Protein AF-A0A3R7CZ47-F1 (afdb_monomer_lite)

Radius of gyration: 20.9 Å; chains: 1; bounding box: 36×30×91 Å

pLDDT: mean 78.27, std 15.28, range [43.03, 93.38]

Secondary structure (DSSP, 8-state):
-PPPPPPP----GGGEETTEETTEE-HHHHHHHHHHHHHHHHHHH--S---------TTSSHHHHIIII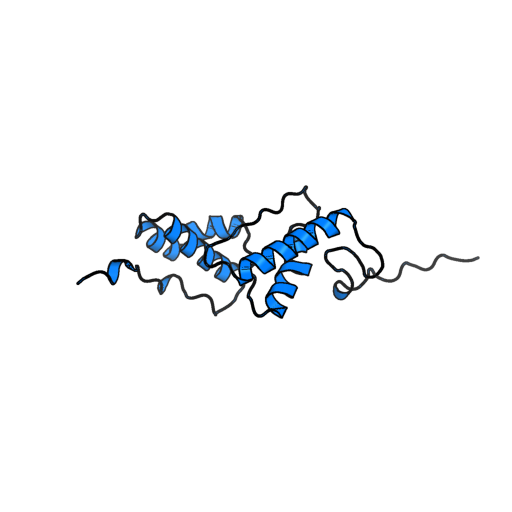IHHHHHHTT-------HHHHHHHTTSHHHHHHHHH---HHHHHHHHHHHHHHHHH--TTS--GGGPPPGGGG---

Structure (mmCIF, N/CA/C/O backbone):
data_AF-A0A3R7CZ47-F1
#
_entry.id   AF-A0A3R7CZ47-F1
#
loop_
_atom_site.group_PDB
_atom_site.id
_atom_site.type_symbol
_atom_site.label_atom_id
_atom_site.label_alt_id
_atom_site.label_comp_id
_atom_site.label_asym_id
_atom_site.label_entity_id
_atom_site.label_seq_id
_atom_site.pdbx_PDB_ins_code
_atom_site.Cartn_x
_atom_site.Cartn_y
_atom_site.Cartn_z
_atom_site.occupancy
_atom_site.B_iso_or_equiv
_atom_site.auth_seq_id
_atom_site.auth_comp_id
_atom_site.auth_asym_id
_atom_site.auth_atom_id
_atom_site.pdbx_PDB_model_num
ATOM 1 N N . MET A 1 1 ? 1.923 4.332 55.112 1.00 43.03 1 MET A N 1
ATOM 2 C CA . MET A 1 1 ? 2.517 5.115 54.012 1.00 43.03 1 MET A CA 1
ATOM 3 C C . MET A 1 1 ? 2.137 4.385 52.735 1.00 43.03 1 MET A C 1
ATOM 5 O O . MET A 1 1 ? 2.721 3.352 52.445 1.00 43.03 1 MET A O 1
ATOM 9 N N . GLU A 1 2 ? 1.047 4.797 52.087 1.00 43.91 2 GLU A N 1
ATOM 10 C CA . GLU A 1 2 ? 0.590 4.166 50.844 1.00 43.91 2 GLU A CA 1
ATOM 11 C C . GLU A 1 2 ? 1.430 4.707 49.688 1.00 43.91 2 GLU A C 1
ATOM 13 O O . GLU A 1 2 ? 1.456 5.913 49.451 1.00 43.91 2 GLU A O 1
ATOM 18 N N . THR A 1 3 ? 2.166 3.834 49.006 1.00 54.62 3 THR A N 1
ATOM 19 C CA . THR A 1 3 ? 2.917 4.188 47.801 1.00 54.62 3 THR A CA 1
ATOM 20 C C . THR A 1 3 ? 2.127 3.780 46.562 1.00 54.62 3 THR A C 1
ATOM 22 O O . THR A 1 3 ? 1.578 2.681 46.471 1.00 54.62 3 THR A O 1
ATOM 25 N N . THR A 1 4 ? 2.052 4.689 45.593 1.00 52.47 4 THR A N 1
ATOM 26 C CA . THR A 1 4 ? 1.418 4.475 44.290 1.00 52.47 4 THR A CA 1
ATOM 27 C C . THR A 1 4 ? 2.141 3.351 43.543 1.00 52.47 4 THR A C 1
ATOM 29 O O . THR A 1 4 ? 3.359 3.397 43.366 1.00 52.47 4 THR A O 1
ATOM 32 N N . LYS A 1 5 ? 1.404 2.319 43.107 1.00 63.25 5 LYS A N 1
ATOM 33 C CA . LYS A 1 5 ? 1.969 1.221 42.306 1.00 63.25 5 LYS A CA 1
ATOM 34 C C . LYS A 1 5 ? 2.505 1.764 40.979 1.00 63.25 5 LYS A C 1
ATOM 36 O O . LYS A 1 5 ? 1.817 2.515 40.293 1.00 63.25 5 LYS A O 1
ATOM 41 N N . ILE A 1 6 ? 3.713 1.334 40.616 1.00 57.22 6 ILE A N 1
ATOM 42 C CA . ILE A 1 6 ? 4.319 1.564 39.299 1.00 57.22 6 ILE A CA 1
ATOM 43 C C . ILE A 1 6 ? 3.333 1.068 38.235 1.00 57.22 6 ILE A C 1
ATOM 45 O O . ILE A 1 6 ? 2.853 -0.064 38.328 1.00 57.22 6 ILE A O 1
ATOM 49 N N . PHE A 1 7 ? 2.995 1.925 37.265 1.00 59.03 7 PHE A N 1
ATOM 50 C CA . PHE A 1 7 ? 2.076 1.578 36.183 1.00 59.03 7 PHE A CA 1
ATOM 51 C C . PHE A 1 7 ? 2.548 0.289 35.507 1.00 59.03 7 PHE A C 1
ATOM 53 O O . PHE A 1 7 ? 3.663 0.214 34.987 1.00 59.03 7 PHE A O 1
ATOM 60 N N . ASN A 1 8 ? 1.692 -0.735 35.544 1.00 57.69 8 ASN A N 1
ATOM 61 C CA . ASN A 1 8 ? 1.903 -1.950 34.774 1.00 57.69 8 ASN A CA 1
ATOM 62 C C . ASN A 1 8 ? 2.041 -1.559 33.300 1.00 57.69 8 ASN A C 1
ATOM 64 O O . ASN A 1 8 ? 1.294 -0.708 32.820 1.00 57.69 8 ASN A O 1
ATOM 68 N N . LYS A 1 9 ? 3.033 -2.176 32.647 1.00 56.03 9 LYS A N 1
ATOM 69 C CA . LYS A 1 9 ? 3.353 -2.144 31.213 1.00 56.03 9 LYS A CA 1
ATOM 70 C C . LYS A 1 9 ? 2.200 -1.627 30.342 1.00 56.03 9 LYS A C 1
ATOM 72 O O . LYS A 1 9 ? 1.080 -2.125 30.461 1.00 56.03 9 LYS A O 1
ATOM 77 N N . LEU A 1 10 ? 2.514 -0.701 29.427 1.00 57.06 10 LEU A N 1
ATOM 78 C CA . LEU A 1 10 ? 1.620 -0.335 28.323 1.00 57.06 10 LEU A CA 1
ATOM 79 C C . LEU A 1 10 ? 0.981 -1.612 27.740 1.00 57.06 10 LEU A C 1
ATOM 81 O O . LEU A 1 10 ? 1.687 -2.626 27.643 1.00 57.06 10 LEU A O 1
ATOM 85 N N . PRO A 1 11 ? -0.325 -1.595 27.403 1.00 53.09 11 PRO A N 1
ATOM 86 C CA . PRO A 1 11 ? -1.002 -2.756 26.837 1.00 53.09 11 PRO A CA 1
ATOM 87 C C . PRO A 1 11 ? -0.174 -3.341 25.695 1.00 53.09 11 PRO A C 1
ATOM 89 O O . PRO A 1 11 ? 0.431 -2.587 24.931 1.00 53.09 11 PRO A O 1
ATOM 92 N N . SER A 1 12 ? -0.126 -4.670 25.577 1.00 53.25 12 SER A N 1
ATOM 93 C CA . SER A 1 12 ? 0.500 -5.300 24.410 1.00 53.25 12 SER A CA 1
ATOM 94 C C . SER A 1 12 ? -0.105 -4.713 23.137 1.00 53.25 12 SER A C 1
ATOM 96 O O . SER A 1 12 ? -1.313 -4.482 23.117 1.00 53.25 12 SER A O 1
ATOM 98 N N . ASP A 1 13 ? 0.683 -4.539 22.074 1.00 52.59 13 ASP A N 1
ATOM 99 C CA . ASP A 1 13 ? 0.210 -3.970 20.801 1.00 52.59 13 ASP A CA 1
ATOM 100 C C . ASP A 1 13 ? -1.053 -4.651 20.249 1.00 52.59 13 ASP A C 1
ATOM 102 O O . ASP A 1 13 ? -1.848 -3.998 19.576 1.00 52.59 13 ASP A O 1
ATOM 106 N N . ALA A 1 14 ? -1.272 -5.921 20.608 1.00 50.50 14 ALA A N 1
ATOM 107 C CA . ALA A 1 14 ? -2.476 -6.700 20.325 1.00 50.50 14 ALA A CA 1
ATOM 108 C C . ALA A 1 14 ? -3.786 -6.107 20.896 1.00 50.50 14 ALA A C 1
ATOM 110 O O . ALA A 1 14 ? -4.852 -6.388 20.367 1.00 50.50 14 ALA A O 1
ATOM 111 N N . GLY A 1 15 ? -3.728 -5.288 21.953 1.00 48.44 15 GLY A N 1
ATOM 112 C CA . GLY A 1 15 ? -4.892 -4.632 22.571 1.00 48.44 15 GLY A CA 1
ATOM 113 C C . GLY A 1 15 ? -5.176 -3.221 22.042 1.00 48.44 15 GLY A C 1
ATOM 114 O O . GLY A 1 15 ? -6.055 -2.533 22.566 1.00 48.44 15 GLY A O 1
ATOM 115 N N . VAL A 1 16 ? -4.405 -2.762 21.051 1.00 55.53 16 VAL A N 1
ATOM 116 C CA . VAL A 1 16 ? -4.494 -1.407 20.494 1.00 55.53 16 VAL A CA 1
ATOM 117 C C . VAL A 1 16 ? -5.025 -1.490 19.063 1.00 55.53 16 VAL A C 1
ATOM 119 O O . VAL A 1 16 ? -4.280 -1.719 18.106 1.00 55.53 16 VAL A O 1
ATOM 122 N N . VAL A 1 17 ? -6.336 -1.309 18.933 1.00 62.53 17 VAL A N 1
ATOM 123 C CA . VAL A 1 17 ? -7.049 -1.206 17.655 1.00 62.53 17 VAL A CA 1
ATOM 124 C C . VAL A 1 17 ? -6.848 0.185 17.043 1.00 62.53 17 VAL A C 1
ATOM 126 O O . VAL A 1 17 ? -6.495 1.142 17.728 1.00 62.53 17 VAL A O 1
ATOM 129 N N . PHE A 1 18 ? -7.073 0.346 15.737 1.00 68.62 18 PHE A N 1
ATOM 130 C CA . PHE A 1 18 ? -6.891 1.651 15.079 1.00 68.62 18 PHE A CA 1
ATOM 131 C C . PHE A 1 18 ? -7.697 2.783 15.744 1.00 68.62 18 PHE A C 1
ATOM 133 O O . PHE A 1 18 ? -7.182 3.886 15.953 1.00 68.62 18 PHE A O 1
ATOM 140 N N . GLU A 1 19 ? -8.931 2.489 16.153 1.00 63.78 19 GLU A N 1
ATOM 141 C CA . GLU A 1 19 ? -9.817 3.429 16.847 1.00 63.78 19 GLU A CA 1
ATOM 142 C C . GLU A 1 19 ? -9.335 3.795 18.262 1.00 63.78 19 GLU A C 1
ATOM 144 O O . GLU A 1 19 ? -9.789 4.804 18.802 1.00 63.78 19 GLU A O 1
ATOM 149 N N . GLY A 1 20 ? -8.423 3.018 18.861 1.00 59.84 20 GLY A N 1
ATOM 150 C CA . GLY A 1 20 ? -7.922 3.212 20.223 1.00 59.84 20 GLY A CA 1
ATOM 151 C C . GLY A 1 20 ? -7.668 1.900 20.982 1.00 59.84 20 GLY A C 1
ATOM 152 O O . GLY A 1 20 ? -7.064 0.970 20.465 1.00 59.84 20 GLY A O 1
ATOM 153 N N . PHE A 1 21 ? -8.096 1.821 22.238 1.00 57.78 21 PHE A N 1
ATOM 154 C CA . PHE A 1 21 ? -8.004 0.620 23.081 1.00 57.78 21 PHE A CA 1
ATOM 155 C C . PHE A 1 21 ? -9.402 0.036 23.298 1.00 57.78 21 PHE A C 1
ATOM 157 O O . PHE A 1 21 ? -10.382 0.766 23.161 1.00 57.78 21 PHE A O 1
ATOM 164 N N . GLU A 1 22 ? -9.509 -1.220 23.751 1.00 53.19 22 GLU A N 1
ATOM 165 C CA . GLU A 1 22 ? -10.801 -1.872 24.073 1.00 53.19 22 GLU A CA 1
ATOM 166 C C . GLU A 1 22 ? -11.762 -1.001 24.910 1.00 53.19 22 GLU A C 1
ATOM 168 O O . GLU A 1 22 ? -12.976 -1.167 24.837 1.00 53.19 22 GLU A O 1
ATOM 173 N N . ARG A 1 23 ? -11.235 -0.065 25.715 1.00 44.78 23 ARG A N 1
ATOM 174 C CA . ARG A 1 23 ? -12.016 0.810 26.607 1.00 44.78 23 ARG A CA 1
ATOM 175 C C . ARG A 1 23 ? -11.996 2.297 26.241 1.00 44.78 23 ARG A C 1
ATOM 177 O O . ARG A 1 23 ? -12.653 3.080 26.921 1.00 44.78 23 ARG A O 1
ATOM 184 N N . ILE A 1 24 ? -11.227 2.712 25.231 1.00 55.19 24 ILE A N 1
ATOM 185 C CA . ILE A 1 24 ? -11.066 4.126 24.858 1.00 55.19 24 ILE A CA 1
ATOM 186 C C . ILE A 1 24 ? -11.007 4.239 23.338 1.00 55.19 24 ILE A C 1
ATOM 188 O O . ILE A 1 24 ? -10.005 3.874 22.732 1.00 55.19 24 ILE A O 1
ATOM 192 N N . THR A 1 25 ? -12.049 4.810 22.738 1.00 70.56 25 THR A N 1
ATOM 193 C CA . THR A 1 25 ? -12.105 5.126 21.305 1.00 70.56 25 THR A CA 1
ATOM 194 C C . THR A 1 25 ? -11.890 6.614 21.064 1.00 70.56 25 THR A C 1
ATOM 196 O O . THR A 1 25 ? -12.534 7.459 21.691 1.00 70.56 25 THR A O 1
ATOM 199 N N . ILE A 1 26 ? -11.037 6.951 20.104 1.00 76.50 26 ILE A N 1
ATOM 200 C CA . ILE A 1 26 ? -10.834 8.320 19.641 1.00 76.50 26 ILE A CA 1
ATOM 201 C C . ILE A 1 26 ? -11.933 8.634 18.624 1.00 76.50 26 ILE A C 1
ATOM 203 O O . ILE A 1 26 ? -11.939 8.084 17.526 1.00 76.50 26 ILE A O 1
ATOM 207 N N . LYS A 1 27 ? -12.860 9.538 18.970 1.00 76.25 27 LYS A N 1
ATOM 208 C CA . LYS A 1 27 ? -14.033 9.851 18.129 1.00 76.25 27 LYS A CA 1
ATOM 209 C C . LYS A 1 27 ? -13.675 10.208 16.684 1.00 76.25 27 LYS A C 1
ATOM 211 O O . LYS A 1 27 ? -14.319 9.707 15.774 1.00 76.25 27 LYS A O 1
ATOM 216 N N . SER A 1 28 ? -12.625 11.002 16.465 1.00 76.44 28 SER A N 1
ATOM 217 C CA . SER A 1 28 ? -12.191 11.377 15.111 1.00 76.44 28 SER A CA 1
ATOM 218 C C . SER A 1 28 ? -11.743 10.181 14.262 1.00 76.44 28 SER A C 1
ATOM 220 O O . SER A 1 28 ? -11.833 10.234 13.039 1.00 76.44 28 SER A O 1
ATOM 222 N N . ARG A 1 29 ? -11.296 9.081 14.885 1.00 81.19 29 ARG A N 1
ATOM 223 C CA . ARG A 1 29 ? -10.887 7.860 14.178 1.00 81.19 29 ARG A CA 1
ATOM 224 C C . ARG A 1 29 ? -12.060 6.962 13.796 1.00 81.19 29 ARG A C 1
ATOM 226 O O . ARG A 1 29 ? -11.915 6.190 12.853 1.00 81.19 29 ARG A O 1
ATOM 233 N N . LEU A 1 30 ? -13.209 7.094 14.462 1.00 84.19 30 LEU A N 1
ATOM 234 C CA . LEU A 1 30 ? -14.432 6.364 14.104 1.00 84.19 30 LEU A CA 1
ATOM 235 C C . LEU A 1 30 ? -14.908 6.762 12.699 1.00 84.19 30 LEU A C 1
ATOM 237 O O . LEU A 1 30 ? -15.185 5.904 11.865 1.00 84.19 30 LEU A O 1
ATOM 241 N N . ASP A 1 31 ? -14.916 8.065 12.405 1.00 85.31 31 ASP A N 1
ATOM 242 C CA . ASP A 1 31 ? -15.305 8.573 11.084 1.00 85.31 31 ASP A CA 1
ATOM 243 C C . ASP A 1 31 ? -14.324 8.133 9.991 1.00 85.31 31 ASP A C 1
ATOM 245 O O . ASP A 1 31 ? -14.725 7.822 8.868 1.00 85.31 31 ASP A O 1
ATOM 249 N N . VAL A 1 32 ? -13.026 8.092 10.310 1.00 86.56 32 VAL A N 1
ATOM 250 C CA . VAL A 1 32 ? -11.997 7.596 9.386 1.00 86.56 32 VAL A CA 1
ATOM 251 C C . VAL A 1 32 ? -12.184 6.107 9.127 1.00 86.56 32 VAL A C 1
ATOM 253 O O . VAL A 1 32 ? -12.167 5.703 7.969 1.00 86.56 32 VAL A O 1
ATOM 256 N N . LYS A 1 33 ? -12.423 5.300 10.167 1.00 87.12 33 LYS A N 1
ATOM 257 C CA . LYS A 1 33 ? -12.706 3.871 10.016 1.00 87.12 33 LYS A CA 1
ATOM 258 C C . LYS A 1 33 ? -13.903 3.640 9.109 1.00 87.12 33 LYS A C 1
ATOM 260 O O . LYS A 1 33 ? -13.767 2.907 8.141 1.00 87.12 33 LYS A O 1
ATOM 265 N N . LYS A 1 34 ? -15.028 4.317 9.353 1.00 89.38 34 LYS A N 1
ATOM 266 C CA . LYS A 1 34 ? -16.221 4.183 8.509 1.00 89.38 34 LYS A CA 1
ATOM 267 C C . LYS A 1 34 ? -15.904 4.462 7.034 1.00 89.38 34 LYS A C 1
ATOM 269 O O . LYS A 1 34 ? -16.300 3.710 6.153 1.00 89.38 34 LYS A O 1
ATOM 274 N N . LYS A 1 35 ? -15.116 5.506 6.755 1.00 91.06 35 LYS A N 1
ATOM 275 C CA . LYS A 1 35 ? -14.657 5.813 5.389 1.00 91.06 35 LYS A CA 1
ATOM 276 C C . LYS A 1 35 ? -13.715 4.747 4.821 1.00 91.06 35 LYS A C 1
ATOM 278 O O . LYS A 1 35 ? -13.675 4.581 3.603 1.00 91.06 35 LYS A O 1
ATOM 283 N N . LEU A 1 36 ? -12.919 4.074 5.647 1.00 91.69 36 LEU A N 1
ATOM 284 C CA . LEU A 1 36 ? -12.082 2.957 5.210 1.00 91.69 36 LEU A CA 1
ATOM 285 C C . LEU A 1 36 ? -12.927 1.711 4.915 1.00 91.69 36 LEU A C 1
ATOM 287 O O . LEU A 1 36 ? -12.691 1.083 3.891 1.00 91.69 36 LEU A O 1
ATOM 291 N N . GLU A 1 37 ? -13.942 1.410 5.728 1.00 91.44 37 GLU A N 1
ATOM 292 C CA . GLU A 1 37 ? -14.901 0.312 5.498 1.00 91.44 37 GLU A CA 1
ATOM 293 C C . GLU A 1 37 ? -15.629 0.493 4.173 1.00 91.44 37 GLU A C 1
ATOM 295 O O . GLU A 1 37 ? -15.559 -0.370 3.302 1.00 91.44 37 GLU A O 1
ATOM 300 N N . GLU A 1 38 ? -16.222 1.671 3.976 1.00 92.50 38 GLU A N 1
ATOM 301 C CA . GLU A 1 38 ? -16.895 2.025 2.725 1.00 92.50 38 GLU A CA 1
ATOM 302 C C . GLU A 1 38 ? -15.953 1.898 1.520 1.00 92.50 38 GLU A C 1
ATOM 304 O O . GLU A 1 38 ? -16.364 1.479 0.442 1.00 92.50 38 GLU A O 1
ATOM 309 N N . PHE A 1 39 ? -14.677 2.257 1.685 1.00 92.94 39 PHE A N 1
ATOM 310 C CA . PHE A 1 39 ? -13.695 2.136 0.613 1.00 92.94 39 PHE A CA 1
ATOM 311 C C . PHE A 1 39 ? -13.344 0.680 0.303 1.00 92.94 39 PHE A C 1
ATOM 313 O O . PHE A 1 39 ? -13.308 0.309 -0.868 1.00 92.94 39 PHE A O 1
ATOM 320 N N . ILE A 1 40 ? -13.119 -0.144 1.327 1.00 91.31 40 ILE A N 1
ATOM 321 C CA . ILE A 1 40 ? -12.855 -1.577 1.164 1.00 91.31 40 ILE A CA 1
ATOM 322 C C . ILE A 1 40 ? -14.044 -2.251 0.468 1.00 91.31 40 ILE A C 1
ATOM 324 O O . ILE A 1 40 ? -13.843 -3.054 -0.441 1.00 91.31 40 ILE A O 1
ATOM 328 N N . ASP A 1 41 ? -15.277 -1.888 0.823 1.00 92.19 41 ASP A N 1
ATOM 329 C CA . ASP A 1 41 ? -16.475 -2.433 0.183 1.00 92.19 41 ASP A CA 1
ATOM 330 C C . ASP A 1 41 ? -16.611 -2.024 -1.289 1.00 92.19 41 ASP A C 1
ATOM 332 O O . ASP A 1 41 ? -16.968 -2.856 -2.125 1.00 92.19 41 ASP A O 1
ATOM 336 N N . ILE A 1 42 ? -16.256 -0.783 -1.640 1.00 91.75 42 ILE A N 1
ATOM 337 C CA . ILE A 1 42 ? -16.180 -0.353 -3.045 1.00 91.75 42 ILE A CA 1
ATOM 338 C C . ILE A 1 42 ? -15.164 -1.215 -3.806 1.00 91.75 42 ILE A C 1
ATOM 340 O O . ILE A 1 42 ? -15.497 -1.777 -4.851 1.00 91.75 42 ILE A O 1
ATOM 344 N N . VAL A 1 43 ? -13.954 -1.384 -3.260 1.00 90.62 43 VAL A N 1
ATOM 345 C CA . VAL A 1 43 ? -12.863 -2.142 -3.900 1.00 90.62 43 VAL A CA 1
ATOM 346 C C . VAL A 1 43 ? -13.246 -3.601 -4.177 1.00 90.62 43 VAL A C 1
ATOM 348 O O . VAL A 1 43 ? -12.810 -4.155 -5.181 1.00 90.62 43 VAL A O 1
ATOM 351 N N . LYS A 1 44 ? -14.109 -4.221 -3.359 1.00 88.94 44 LYS A N 1
ATOM 352 C CA . LYS A 1 44 ? -14.579 -5.603 -3.587 1.00 88.94 44 LYS A CA 1
ATOM 353 C C . LYS A 1 44 ? -15.354 -5.788 -4.895 1.00 88.94 44 LYS A C 1
ATOM 355 O O . LYS A 1 44 ? -15.365 -6.887 -5.443 1.00 88.94 44 LYS A O 1
ATOM 360 N N . SER A 1 45 ? -16.048 -4.752 -5.362 1.00 87.94 45 SER A N 1
ATOM 361 C CA . SER A 1 45 ? -16.960 -4.835 -6.515 1.00 87.94 45 SER A CA 1
ATOM 362 C C . SER A 1 45 ? -16.485 -4.050 -7.738 1.00 87.94 45 SER A C 1
ATOM 364 O O . SER A 1 45 ? -16.983 -4.270 -8.845 1.00 87.94 45 SER A O 1
ATOM 366 N N . GLU A 1 46 ? -15.520 -3.152 -7.555 1.00 90.25 46 GLU A N 1
ATOM 367 C CA . GLU A 1 46 ? -15.031 -2.272 -8.605 1.00 90.25 46 GLU A CA 1
ATOM 368 C C . GLU A 1 46 ? -14.027 -2.990 -9.518 1.00 90.25 46 GLU A C 1
ATOM 370 O O . GLU A 1 46 ? -13.139 -3.715 -9.073 1.00 90.25 46 GLU A O 1
ATOM 375 N N . ARG A 1 47 ? -14.166 -2.785 -10.832 1.00 84.56 47 ARG A N 1
ATOM 376 C CA . ARG A 1 47 ? -13.254 -3.351 -11.842 1.00 84.56 47 ARG A CA 1
ATOM 377 C C . ARG A 1 47 ? -12.137 -2.385 -12.217 1.00 84.56 47 ARG A C 1
ATOM 379 O O . ARG A 1 47 ? -11.183 -2.777 -12.885 1.00 84.56 47 ARG A O 1
ATOM 386 N N . LYS A 1 48 ? -12.279 -1.113 -11.846 1.00 84.81 48 LYS A N 1
ATOM 387 C CA . LYS A 1 48 ? -11.314 -0.055 -12.134 1.00 84.81 48 LYS A CA 1
ATOM 388 C C . LYS A 1 48 ? -10.389 0.202 -10.940 1.00 84.81 48 LYS A C 1
ATOM 390 O O . LYS A 1 48 ? -10.808 0.082 -9.788 1.00 84.81 48 LYS A O 1
ATOM 395 N N . PRO A 1 49 ? -9.140 0.631 -11.186 1.00 85.00 49 PRO A N 1
ATOM 396 C CA . PRO A 1 49 ? -8.283 1.128 -10.119 1.00 85.00 49 PRO A CA 1
ATOM 397 C C . PRO A 1 49 ? -8.992 2.241 -9.342 1.00 85.00 49 PRO A C 1
ATOM 399 O O . PRO A 1 49 ? -9.455 3.220 -9.928 1.00 85.00 49 PRO A O 1
ATOM 402 N N . THR A 1 50 ? -9.079 2.081 -8.023 1.00 89.75 50 THR A N 1
ATOM 403 C CA . THR A 1 50 ? -9.730 3.044 -7.129 1.00 89.75 50 THR A CA 1
ATOM 404 C C . THR A 1 50 ? -8.716 3.544 -6.115 1.00 89.75 50 THR A C 1
ATOM 406 O O . THR A 1 50 ? -7.914 2.775 -5.591 1.00 89.75 50 THR A O 1
ATOM 409 N N . MET A 1 51 ? -8.749 4.842 -5.825 1.00 90.62 51 MET A N 1
ATOM 410 C CA . MET A 1 51 ? -7.818 5.485 -4.906 1.00 90.62 51 MET A CA 1
ATOM 411 C C . MET A 1 51 ? -8.576 6.253 -3.828 1.00 90.62 51 MET A C 1
ATOM 413 O O . MET A 1 51 ? -9.584 6.908 -4.100 1.00 90.62 51 MET A O 1
ATOM 417 N N . ARG A 1 52 ? -8.051 6.220 -2.602 1.00 90.69 52 ARG A N 1
ATOM 418 C CA . ARG A 1 52 ? -8.488 7.082 -1.503 1.00 90.69 52 ARG A CA 1
ATOM 419 C C . ARG A 1 52 ? -7.270 7.668 -0.803 1.00 90.69 52 ARG A C 1
ATOM 421 O O . ARG A 1 52 ? -6.287 6.975 -0.567 1.00 90.69 52 ARG A O 1
ATOM 428 N N . VAL A 1 53 ? -7.345 8.958 -0.490 1.00 90.56 53 VAL A N 1
ATOM 429 C CA . VAL A 1 53 ? -6.259 9.701 0.156 1.00 90.56 53 VAL A CA 1
ATOM 430 C C . VAL A 1 53 ? -6.594 9.887 1.630 1.00 90.56 53 VAL A C 1
ATOM 432 O O . VAL A 1 53 ? -7.677 10.365 1.968 1.00 90.56 53 VAL A O 1
ATOM 435 N N . ILE A 1 54 ? -5.655 9.526 2.505 1.00 88.75 54 ILE A N 1
ATOM 436 C CA . ILE A 1 54 ? -5.739 9.791 3.943 1.00 88.75 54 ILE A CA 1
ATOM 437 C C . ILE A 1 54 ? -4.868 11.011 4.243 1.00 88.75 54 ILE A C 1
ATOM 439 O O . ILE A 1 54 ? -3.640 10.931 4.214 1.00 88.75 54 ILE A O 1
ATOM 443 N N . VAL A 1 55 ? -5.512 12.142 4.523 1.00 88.50 55 VAL A N 1
ATOM 444 C CA . VAL A 1 55 ? -4.843 13.395 4.898 1.00 88.50 55 VAL A CA 1
ATOM 445 C C . VAL A 1 55 ? -4.891 13.549 6.411 1.00 88.50 55 VAL A C 1
ATOM 447 O O . VAL A 1 55 ? -5.915 13.275 7.031 1.00 88.50 55 VAL A O 1
ATOM 450 N N . GLY A 1 56 ? -3.779 13.982 6.991 1.00 85.75 56 GLY A N 1
ATOM 451 C CA . GLY A 1 56 ? -3.672 14.276 8.412 1.00 85.75 56 GLY A CA 1
ATOM 452 C C . GLY A 1 56 ? -2.302 14.846 8.750 1.00 85.75 56 GLY A C 1
ATOM 453 O O . GLY A 1 56 ? -1.358 14.695 7.965 1.00 85.75 56 GLY A O 1
ATOM 454 N N . GLU A 1 57 ? -2.174 15.436 9.925 1.00 88.94 57 GLU A N 1
ATOM 455 C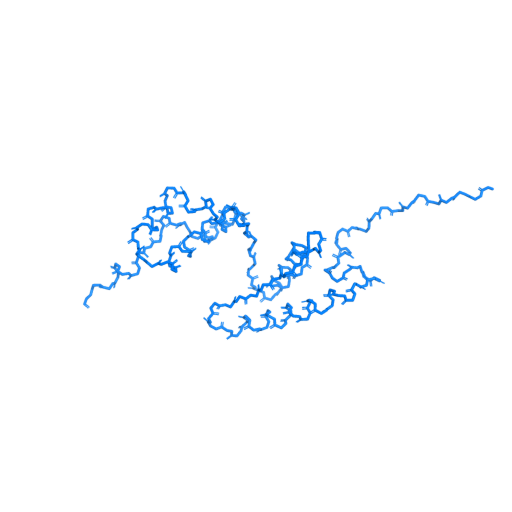 CA . GLU A 1 57 ? -0.926 15.980 10.453 1.00 88.94 57 GLU A CA 1
ATOM 456 C C . GLU A 1 57 ? 0.089 14.879 10.786 1.00 88.94 57 GLU A C 1
ATOM 458 O O . GLU A 1 57 ? -0.199 13.668 10.824 1.00 88.94 57 GLU A O 1
ATOM 463 N N . TRP A 1 58 ? 1.342 15.285 10.976 1.00 87.44 58 TRP A N 1
ATOM 464 C CA . TRP A 1 58 ? 2.383 14.363 11.412 1.00 87.44 58 TRP A CA 1
ATOM 465 C C . TRP A 1 58 ? 2.039 13.778 12.793 1.00 87.44 58 TRP A C 1
ATOM 467 O O . TRP A 1 58 ? 1.626 14.494 13.698 1.00 87.44 58 TRP A O 1
ATOM 477 N N . GLY A 1 59 ? 2.170 12.457 12.944 1.00 83.00 59 GLY A N 1
ATOM 478 C CA . GLY A 1 59 ? 1.822 11.754 14.186 1.00 83.00 59 GLY A CA 1
ATOM 479 C C . GLY A 1 59 ? 0.343 11.373 14.363 1.00 83.00 59 GLY A C 1
ATOM 480 O O . GLY A 1 59 ? 0.017 10.704 15.336 1.00 83.00 59 GLY A O 1
ATOM 481 N N . GLU A 1 60 ? -0.558 11.688 13.424 1.00 85.75 60 GLU A N 1
ATOM 482 C CA . GLU A 1 60 ? -1.994 11.359 13.578 1.00 85.75 60 GLU A CA 1
ATOM 483 C C . GLU A 1 60 ? -2.356 9.878 13.351 1.00 85.75 60 GLU A C 1
ATOM 485 O O . GLU A 1 60 ? -3.496 9.468 13.578 1.00 85.75 60 GLU A O 1
ATOM 490 N N . GLY A 1 61 ? -1.385 9.049 12.953 1.00 85.38 61 GLY A N 1
ATOM 491 C CA . GLY A 1 61 ? -1.574 7.602 12.806 1.00 85.38 61 GLY A CA 1
ATOM 492 C C . GLY A 1 61 ? -1.986 7.142 11.404 1.00 85.38 61 GLY A C 1
ATOM 493 O O . GLY A 1 61 ? -2.651 6.122 11.273 1.00 85.38 61 GLY A O 1
ATOM 494 N N . LYS A 1 62 ? -1.577 7.847 10.339 1.00 90.00 62 LYS A N 1
ATOM 495 C CA . LYS A 1 62 ? -1.803 7.412 8.941 1.00 90.00 62 LYS A CA 1
ATOM 496 C C . LYS A 1 62 ? -1.185 6.036 8.656 1.00 90.00 62 LYS A C 1
ATOM 498 O O . LYS A 1 62 ? -1.847 5.153 8.124 1.00 90.00 62 LYS A O 1
ATOM 503 N N . THR A 1 63 ? 0.067 5.838 9.066 1.00 88.88 63 THR A N 1
ATOM 504 C CA . THR A 1 63 ? 0.758 4.543 8.945 1.00 88.88 63 THR A CA 1
ATOM 505 C C . THR A 1 63 ? 0.126 3.479 9.844 1.00 88.88 63 THR A C 1
ATOM 507 O O . THR A 1 63 ? 0.041 2.317 9.455 1.00 88.88 63 THR A O 1
ATOM 510 N N . ASP A 1 64 ? -0.373 3.871 11.019 1.00 87.50 64 ASP A N 1
ATOM 511 C CA . ASP A 1 64 ? -1.080 2.959 11.924 1.00 87.50 64 ASP A CA 1
ATOM 512 C C . ASP A 1 64 ? -2.424 2.507 11.346 1.00 87.50 64 ASP A C 1
ATOM 514 O O . ASP A 1 64 ? -2.793 1.352 11.533 1.00 87.50 64 ASP A O 1
ATOM 518 N N . ALA A 1 65 ? -3.129 3.371 10.604 1.00 88.25 65 ALA A N 1
ATOM 519 C CA . ALA A 1 65 ? -4.348 3.001 9.883 1.00 88.25 65 ALA A CA 1
ATOM 520 C C . ALA A 1 65 ? -4.093 1.852 8.904 1.00 88.25 65 ALA A C 1
ATOM 522 O O . ALA A 1 65 ? -4.896 0.929 8.804 1.00 88.25 65 ALA A O 1
ATOM 523 N N . PHE A 1 66 ? -2.949 1.873 8.218 1.00 89.38 66 PHE A N 1
ATOM 524 C CA . PHE A 1 66 ? -2.562 0.767 7.353 1.00 89.38 66 PHE A CA 1
ATOM 525 C C . PHE A 1 66 ? -2.318 -0.515 8.162 1.00 89.38 66 PHE A C 1
ATOM 527 O O . PHE A 1 66 ? -3.028 -1.500 7.980 1.00 89.38 66 PHE A O 1
ATOM 534 N N . LYS A 1 67 ? -1.369 -0.476 9.106 1.00 87.81 67 LYS A N 1
ATOM 535 C CA . LYS A 1 67 ? -0.877 -1.669 9.820 1.00 87.81 67 LYS A CA 1
ATOM 536 C C . LYS A 1 67 ? -1.903 -2.307 10.757 1.00 87.81 67 LYS A C 1
ATOM 538 O O . LYS A 1 67 ? -1.931 -3.519 10.920 1.00 87.81 67 LYS A O 1
ATOM 543 N N . ARG A 1 68 ? -2.713 -1.492 11.439 1.00 84.69 68 ARG A N 1
ATOM 544 C CA . ARG A 1 68 ? -3.631 -1.953 12.498 1.00 84.69 68 ARG A CA 1
ATOM 545 C C . ARG A 1 68 ? -5.065 -2.140 12.015 1.00 84.69 68 ARG A C 1
ATOM 547 O O . ARG A 1 68 ? -5.896 -2.580 12.805 1.00 84.69 68 ARG A O 1
ATOM 554 N N . TYR A 1 69 ? -5.379 -1.759 10.777 1.00 87.75 69 TYR A N 1
ATOM 555 C CA . TYR A 1 69 ? -6.750 -1.814 10.275 1.00 87.75 69 TYR A CA 1
ATOM 556 C C . TYR A 1 69 ? -6.847 -2.320 8.842 1.00 87.75 69 TYR A C 1
ATOM 558 O O . TYR A 1 69 ? -7.423 -3.382 8.633 1.00 87.75 69 TYR A O 1
ATOM 566 N N . ILE A 1 70 ? -6.267 -1.602 7.874 1.00 90.00 70 ILE A N 1
ATOM 567 C CA . ILE A 1 70 ? -6.410 -1.950 6.453 1.00 90.00 70 ILE A CA 1
ATOM 568 C C . ILE A 1 70 ? -5.836 -3.344 6.193 1.00 90.00 70 ILE A C 1
ATOM 570 O O . ILE A 1 70 ? -6.573 -4.212 5.747 1.00 90.00 70 ILE A O 1
ATOM 574 N N . GLU A 1 71 ? -4.564 -3.575 6.529 1.00 89.69 71 GLU A N 1
ATOM 575 C CA . GLU A 1 71 ? -3.882 -4.845 6.258 1.00 89.69 71 GLU A CA 1
ATOM 576 C C . GLU A 1 71 ? -4.553 -6.054 6.946 1.00 89.69 71 GLU A C 1
ATOM 578 O O . GLU A 1 71 ? -4.831 -7.038 6.255 1.00 89.69 71 GLU A O 1
ATOM 583 N N . PRO A 1 72 ? -4.885 -6.014 8.256 1.00 88.50 72 PRO A N 1
ATOM 584 C CA . PRO A 1 72 ? -5.603 -7.110 8.905 1.00 88.50 72 PRO A CA 1
ATOM 585 C C . PRO A 1 72 ? -6.958 -7.418 8.263 1.00 88.50 72 PRO A C 1
ATOM 587 O O . PRO A 1 72 ? -7.244 -8.581 7.981 1.00 88.50 72 PRO A O 1
ATOM 590 N N . ILE A 1 73 ? -7.778 -6.393 8.001 1.00 89.50 73 ILE A N 1
ATOM 591 C CA . ILE A 1 73 ? -9.133 -6.597 7.479 1.00 89.50 73 ILE A CA 1
ATOM 592 C C . ILE A 1 73 ? -9.092 -7.120 6.055 1.00 89.50 73 ILE A C 1
ATOM 594 O O . ILE A 1 73 ? -9.804 -8.072 5.755 1.00 89.50 73 ILE A O 1
ATOM 598 N N . THR A 1 74 ? -8.260 -6.546 5.180 1.00 89.81 74 THR A N 1
ATOM 599 C CA . THR A 1 74 ? -8.145 -7.033 3.799 1.00 89.81 74 THR A CA 1
ATOM 600 C C . THR A 1 74 ? -7.673 -8.481 3.770 1.00 89.81 74 THR A C 1
ATOM 602 O O . THR A 1 74 ? -8.207 -9.278 3.004 1.00 89.81 74 THR A O 1
ATOM 605 N N . LYS A 1 75 ? -6.746 -8.856 4.659 1.00 89.00 75 LYS A N 1
ATOM 606 C CA . LYS A 1 75 ? -6.266 -10.234 4.761 1.00 89.00 75 LYS A CA 1
ATOM 607 C C . LYS A 1 75 ? -7.356 -11.198 5.231 1.00 89.00 75 LYS A C 1
ATOM 609 O O . LYS A 1 75 ? -7.457 -12.299 4.698 1.00 89.00 75 LYS A O 1
ATOM 614 N N . GLU A 1 76 ? -8.187 -10.787 6.188 1.00 89.50 76 GLU A N 1
ATOM 615 C CA . GLU A 1 76 ? -9.329 -11.576 6.670 1.00 89.50 76 GLU A CA 1
ATOM 616 C C . GLU A 1 76 ? -10.335 -11.882 5.548 1.00 89.50 76 GLU A C 1
ATOM 618 O O . GLU A 1 76 ? -10.859 -12.991 5.472 1.00 89.50 76 GLU A O 1
ATOM 623 N N . ILE A 1 77 ? -10.549 -10.937 4.628 1.00 89.88 77 ILE A N 1
ATOM 624 C CA . ILE A 1 77 ? -11.434 -11.117 3.465 1.00 89.88 77 ILE A CA 1
ATOM 625 C C . ILE A 1 77 ? -10.729 -11.718 2.233 1.00 89.88 77 ILE A C 1
ATOM 627 O O . ILE A 1 77 ? -11.317 -11.741 1.153 1.00 89.88 77 ILE A O 1
ATOM 631 N N . GLY A 1 78 ? -9.494 -12.215 2.376 1.00 89.62 78 GLY A N 1
ATOM 632 C CA . GLY A 1 78 ? -8.760 -12.928 1.323 1.00 89.62 78 GLY A CA 1
ATOM 633 C C . GLY A 1 78 ? -8.030 -12.047 0.303 1.00 89.62 78 GLY A C 1
ATOM 634 O O . GLY A 1 78 ? -7.691 -12.532 -0.773 1.00 89.62 78 GLY A O 1
ATOM 635 N N . TYR A 1 79 ? -7.795 -10.772 0.617 1.00 89.50 79 TYR A N 1
ATOM 636 C CA . TYR A 1 79 ? -7.037 -9.836 -0.216 1.00 89.50 79 TYR A CA 1
ATOM 637 C C . TYR A 1 79 ? -5.650 -9.561 0.374 1.00 89.50 79 TYR A C 1
ATOM 639 O O . TYR A 1 79 ? -5.474 -9.502 1.592 1.00 89.50 79 TYR A O 1
ATOM 647 N N . ASP A 1 80 ? -4.682 -9.293 -0.500 1.00 87.44 80 ASP A N 1
ATOM 648 C CA . ASP A 1 80 ? -3.356 -8.828 -0.100 1.00 87.44 80 ASP A CA 1
ATOM 649 C C . ASP A 1 80 ? -3.308 -7.300 0.020 1.00 87.44 80 ASP A C 1
ATOM 651 O O . ASP A 1 80 ? -3.861 -6.567 -0.804 1.00 87.44 80 ASP A O 1
ATOM 655 N N . ALA A 1 81 ? -2.603 -6.815 1.040 1.00 89.50 81 ALA A N 1
ATOM 656 C CA . ALA A 1 81 ? -2.282 -5.405 1.214 1.00 89.50 81 ALA A CA 1
ATOM 657 C C . ALA A 1 81 ? -0.766 -5.221 1.213 1.00 89.50 81 ALA A C 1
ATOM 659 O O . ALA A 1 81 ? -0.041 -5.934 1.904 1.00 89.50 81 ALA A O 1
ATOM 660 N N . PHE A 1 82 ? -0.289 -4.228 0.465 1.00 90.69 82 PHE A N 1
ATOM 661 C CA . PHE A 1 82 ? 1.133 -3.926 0.350 1.00 90.69 82 PHE A CA 1
ATOM 662 C C . PHE A 1 82 ? 1.414 -2.514 0.845 1.00 90.69 82 PHE A C 1
ATOM 664 O O . PHE A 1 82 ? 0.745 -1.557 0.449 1.00 90.69 82 PHE A O 1
ATOM 671 N N . PHE A 1 83 ? 2.424 -2.382 1.701 1.00 90.94 83 PHE A N 1
ATOM 672 C CA . PHE A 1 83 ? 2.948 -1.085 2.100 1.00 90.94 83 PHE A CA 1
ATOM 673 C C . PHE A 1 83 ? 4.109 -0.708 1.185 1.00 90.94 83 PHE A C 1
ATOM 675 O O . PHE A 1 83 ? 5.096 -1.433 1.106 1.00 90.94 83 PHE A O 1
ATOM 682 N N . VAL A 1 84 ? 4.002 0.440 0.520 1.00 91.75 84 VAL A N 1
ATOM 683 C CA . VAL A 1 84 ? 5.082 1.004 -0.292 1.00 91.75 84 VAL A CA 1
ATOM 684 C C . VAL A 1 84 ? 5.313 2.442 0.137 1.00 91.75 84 VAL A C 1
ATOM 686 O O . VAL A 1 84 ? 4.390 3.259 0.131 1.00 91.75 84 VAL A O 1
ATOM 689 N N . SER A 1 85 ? 6.551 2.767 0.505 1.00 91.94 85 SER A N 1
ATOM 690 C CA . SER A 1 85 ? 6.926 4.154 0.762 1.00 91.94 85 SER A CA 1
ATOM 691 C C . SER A 1 85 ? 7.116 4.928 -0.549 1.00 91.94 85 SER A C 1
ATOM 693 O O . SER A 1 85 ? 7.564 4.384 -1.560 1.00 91.94 85 SER A O 1
ATOM 695 N N . ALA A 1 86 ? 6.829 6.233 -0.531 1.00 91.19 86 ALA A N 1
ATOM 696 C CA . ALA A 1 86 ? 7.053 7.098 -1.692 1.00 91.19 86 ALA A CA 1
ATOM 697 C C . ALA A 1 86 ? 8.532 7.122 -2.121 1.00 91.19 86 ALA A C 1
ATOM 699 O O . ALA A 1 86 ? 8.831 7.181 -3.310 1.00 91.19 86 ALA A O 1
ATOM 700 N N . SER A 1 87 ? 9.456 7.025 -1.159 1.00 93.06 87 SER A N 1
ATOM 701 C CA . SER A 1 87 ? 10.892 6.904 -1.417 1.00 93.06 87 SER A CA 1
ATOM 702 C C . SER A 1 87 ? 11.237 5.619 -2.160 1.00 93.06 87 SER A C 1
ATOM 704 O O . SER A 1 87 ? 11.971 5.676 -3.141 1.00 93.06 87 SER A O 1
ATOM 706 N N . THR A 1 88 ? 10.690 4.471 -1.749 1.00 93.06 88 THR A N 1
ATOM 707 C CA . THR A 1 88 ? 10.938 3.203 -2.450 1.00 93.06 88 THR A CA 1
ATOM 708 C C . THR A 1 88 ? 10.368 3.240 -3.860 1.00 93.06 88 THR A C 1
ATOM 710 O O . THR A 1 88 ? 11.037 2.806 -4.800 1.00 93.06 88 THR A O 1
ATOM 713 N N . LEU A 1 89 ? 9.180 3.826 -4.029 1.00 93.00 89 LEU A N 1
ATOM 714 C CA . LEU A 1 89 ? 8.591 4.030 -5.348 1.00 93.00 89 LEU A CA 1
ATOM 715 C C . LEU A 1 89 ? 9.469 4.901 -6.242 1.00 93.00 89 LEU A C 1
ATOM 717 O O . LEU A 1 89 ? 9.792 4.503 -7.358 1.00 93.00 89 LEU A O 1
ATOM 721 N N . SER A 1 90 ? 9.921 6.046 -5.731 1.00 93.38 90 SER A N 1
ATOM 722 C CA . SER A 1 90 ? 10.822 6.938 -6.462 1.00 93.38 90 SER A CA 1
ATOM 723 C C . SER A 1 90 ? 12.131 6.246 -6.840 1.00 93.38 90 SER A C 1
ATOM 725 O O . SER A 1 90 ? 12.590 6.383 -7.968 1.00 93.38 90 SER A O 1
ATOM 727 N N . ASN A 1 91 ? 12.721 5.478 -5.922 1.00 92.19 91 ASN A N 1
ATOM 728 C CA . ASN A 1 91 ? 13.976 4.767 -6.165 1.00 92.19 91 ASN A CA 1
ATOM 729 C C . ASN A 1 91 ? 13.812 3.618 -7.168 1.00 92.19 91 ASN A C 1
ATOM 731 O O . ASN A 1 91 ? 14.757 3.286 -7.881 1.00 92.19 91 ASN A O 1
ATOM 735 N N . SER A 1 92 ? 12.621 3.019 -7.252 1.00 91.25 92 SER A N 1
ATOM 736 C CA . SER A 1 92 ? 12.359 1.892 -8.153 1.00 91.25 92 SER A CA 1
ATOM 737 C C . SER A 1 92 ? 12.467 2.282 -9.626 1.00 91.25 92 SER A C 1
ATOM 739 O O . SER A 1 92 ? 12.896 1.461 -10.431 1.00 91.25 92 SER A O 1
ATOM 741 N N . PHE A 1 93 ? 12.167 3.537 -9.977 1.00 90.81 93 PHE A N 1
ATOM 742 C CA . PHE A 1 93 ? 12.352 4.051 -11.340 1.00 90.81 93 PHE A CA 1
ATOM 743 C C . PHE A 1 93 ? 13.817 4.067 -11.798 1.00 90.81 93 PHE A C 1
ATOM 745 O O . PHE A 1 93 ? 14.084 4.030 -12.997 1.00 90.81 93 PHE A O 1
ATOM 752 N N . GLU A 1 94 ? 14.768 4.093 -10.863 1.00 91.19 94 GLU A N 1
ATOM 753 C CA . GLU A 1 94 ? 16.197 4.140 -11.176 1.00 91.19 94 GLU A CA 1
ATOM 754 C C . GLU A 1 94 ? 16.855 2.755 -11.231 1.00 91.19 94 GLU A C 1
ATOM 756 O O . GLU A 1 94 ? 18.028 2.646 -11.595 1.00 91.19 94 GLU A O 1
ATOM 761 N N . LEU A 1 95 ? 16.121 1.682 -10.909 1.00 88.44 95 LEU A N 1
ATOM 762 C CA . LEU A 1 95 ? 16.642 0.320 -11.021 1.00 88.44 95 LEU A CA 1
ATOM 763 C C . LEU A 1 95 ? 16.934 -0.011 -12.494 1.00 88.44 95 LEU A C 1
ATOM 765 O O . LEU A 1 95 ? 16.062 0.219 -13.332 1.00 88.44 95 LEU A O 1
ATOM 769 N N . PRO A 1 96 ? 18.105 -0.587 -12.838 1.00 87.69 96 PRO A N 1
ATOM 770 C CA . PRO A 1 96 ? 18.494 -0.817 -14.233 1.00 87.69 96 PRO A CA 1
ATOM 771 C C . PRO A 1 96 ? 17.450 -1.575 -15.067 1.00 87.69 96 PRO A C 1
ATOM 773 O O . PRO A 1 96 ? 17.119 -1.142 -16.173 1.00 87.69 96 PRO A O 1
ATOM 776 N N . ASP A 1 97 ? 16.885 -2.654 -14.519 1.00 83.94 97 ASP A N 1
ATOM 777 C CA . ASP A 1 97 ? 15.893 -3.485 -15.215 1.00 83.94 97 ASP A CA 1
ATOM 778 C C . ASP A 1 97 ? 14.549 -2.763 -15.379 1.00 83.94 97 ASP A C 1
ATOM 780 O O . ASP A 1 97 ? 13.945 -2.799 -16.451 1.00 83.94 97 ASP A O 1
ATOM 784 N N . VAL A 1 98 ? 14.115 -2.023 -14.353 1.00 86.00 98 VAL A N 1
ATOM 785 C CA . VAL A 1 98 ? 12.900 -1.194 -14.417 1.00 86.00 98 VAL A CA 1
ATOM 786 C C . VAL A 1 98 ? 13.078 -0.072 -15.429 1.00 86.00 98 VAL A C 1
ATOM 788 O O . VAL A 1 98 ? 12.209 0.142 -16.265 1.00 86.00 98 VAL A O 1
ATOM 791 N N . LYS A 1 99 ? 14.222 0.612 -15.408 1.00 88.12 99 LYS A N 1
ATOM 792 C CA . LYS A 1 99 ? 14.540 1.713 -16.318 1.00 88.12 99 LYS A CA 1
ATOM 793 C C . LYS A 1 99 ? 14.550 1.254 -17.773 1.00 88.12 99 LYS A C 1
ATOM 795 O O . LYS A 1 99 ? 14.057 1.969 -18.640 1.00 88.12 99 LYS A O 1
ATOM 800 N N . LYS A 1 100 ? 15.053 0.044 -18.044 1.00 85.88 100 LYS A N 1
ATOM 801 C CA . LYS A 1 100 ? 14.989 -0.575 -19.375 1.00 85.88 100 LYS A CA 1
ATOM 802 C C . LYS A 1 100 ? 13.539 -0.750 -19.845 1.00 85.88 100 LYS A C 1
ATOM 804 O O . LYS A 1 100 ? 13.226 -0.338 -20.956 1.00 85.88 100 LYS A O 1
ATOM 809 N N . LEU A 1 101 ? 12.667 -1.305 -19.002 1.00 82.38 101 LEU A N 1
ATOM 810 C CA . LEU A 1 101 ? 11.248 -1.530 -19.318 1.00 82.38 101 LEU A CA 1
ATOM 811 C C . LEU A 1 101 ? 10.466 -0.218 -19.451 1.00 82.38 101 LEU A C 1
ATOM 813 O O . LEU A 1 101 ? 9.677 -0.047 -20.374 1.00 82.38 101 LEU A O 1
ATOM 817 N N . VAL A 1 102 ? 10.728 0.739 -18.560 1.00 85.56 102 VAL A N 1
ATOM 818 C CA . VAL A 1 102 ? 10.119 2.074 -18.571 1.00 85.56 102 VAL A CA 1
ATOM 819 C C . VAL A 1 102 ? 10.466 2.822 -19.858 1.00 85.56 102 VAL A C 1
ATOM 821 O O . VAL A 1 102 ? 9.595 3.455 -20.444 1.00 85.56 102 VAL A O 1
ATOM 824 N N . ASN A 1 103 ? 11.710 2.709 -20.331 1.00 86.06 103 ASN A N 1
ATOM 825 C CA . ASN A 1 103 ? 12.153 3.328 -21.582 1.00 86.06 103 ASN A CA 1
ATOM 826 C C . ASN A 1 103 ? 11.666 2.586 -22.837 1.00 86.06 103 ASN A C 1
ATOM 828 O O . ASN A 1 103 ? 11.681 3.171 -23.918 1.00 86.06 103 ASN A O 1
ATOM 832 N N . ALA A 1 104 ? 11.261 1.319 -22.714 1.00 84.88 104 ALA A N 1
ATOM 833 C CA . ALA A 1 104 ? 10.751 0.524 -23.830 1.00 84.88 104 ALA A CA 1
ATOM 834 C C . ALA A 1 104 ? 9.305 0.885 -24.206 1.00 84.88 104 ALA A C 1
ATOM 836 O O . ALA A 1 104 ? 8.889 0.635 -25.332 1.00 84.88 104 ALA A O 1
ATOM 837 N N . THR A 1 105 ? 8.551 1.514 -23.299 1.00 83.69 105 THR A N 1
ATOM 838 C CA . THR A 1 105 ? 7.154 1.893 -23.532 1.00 83.69 105 THR A CA 1
ATOM 839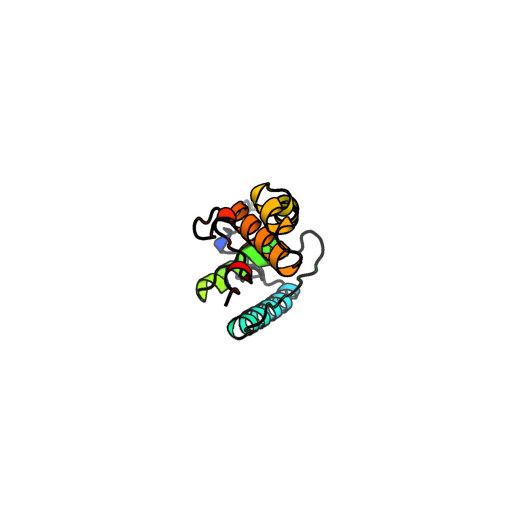 C C . THR A 1 105 ? 6.928 3.394 -23.333 1.00 83.69 105 THR A C 1
ATOM 841 O O . THR A 1 105 ? 7.383 3.958 -22.338 1.00 83.69 105 THR A O 1
ATOM 844 N N . PRO A 1 106 ? 6.176 4.079 -24.216 1.00 84.06 106 PRO A N 1
ATOM 845 C CA . PRO A 1 106 ? 5.778 5.470 -23.995 1.00 84.06 106 PRO A CA 1
ATOM 846 C C . PRO A 1 106 ? 4.604 5.610 -23.004 1.00 84.06 106 PRO A C 1
ATOM 848 O O . PRO A 1 106 ? 4.207 6.726 -22.671 1.00 84.06 106 PRO A O 1
ATOM 851 N N . SER A 1 107 ? 4.005 4.502 -22.551 1.00 87.94 107 SER A N 1
ATOM 852 C CA . SER A 1 107 ? 2.819 4.515 -21.690 1.00 87.94 107 SER A CA 1
ATOM 853 C C . SER A 1 107 ? 3.179 4.782 -20.230 1.00 87.94 107 SER A C 1
ATOM 855 O O . SER A 1 107 ? 3.659 3.894 -19.525 1.00 87.94 107 SER A O 1
ATOM 857 N N . SER A 1 108 ? 2.859 5.977 -19.730 1.00 87.56 108 SER A N 1
ATOM 858 C CA . SER A 1 108 ? 3.086 6.352 -18.325 1.00 87.56 108 SER A CA 1
ATOM 859 C C . SER A 1 108 ? 2.394 5.418 -17.326 1.00 87.56 108 SER A C 1
ATOM 861 O O . SER A 1 108 ? 2.902 5.195 -16.229 1.00 87.56 108 SER A O 1
ATOM 863 N N . SER A 1 109 ? 1.258 4.821 -17.702 1.00 85.75 109 SER A N 1
ATOM 864 C CA . SER A 1 109 ? 0.561 3.836 -16.871 1.00 85.75 109 SER A CA 1
ATOM 865 C C . SER A 1 109 ? 1.351 2.535 -16.736 1.00 85.75 109 SER A C 1
ATOM 867 O O . SER A 1 109 ? 1.467 2.017 -15.628 1.00 85.75 109 SER A O 1
ATOM 869 N N . LEU A 1 110 ? 1.929 2.026 -17.830 1.00 84.94 110 LEU A N 1
ATOM 870 C CA . LEU A 1 110 ? 2.787 0.838 -17.775 1.00 84.94 110 LEU A CA 1
ATOM 871 C C . LEU A 1 110 ? 4.068 1.131 -16.995 1.00 84.94 110 LEU A C 1
ATOM 873 O O . LEU A 1 110 ? 4.439 0.350 -16.123 1.00 84.94 110 LEU A O 1
ATOM 877 N N . GLN A 1 111 ? 4.684 2.291 -17.232 1.00 89.50 111 GLN A N 1
ATOM 878 C CA . GLN A 1 111 ? 5.867 2.729 -16.489 1.00 89.50 111 GLN A CA 1
ATOM 879 C C . GLN A 1 111 ? 5.604 2.764 -14.976 1.00 89.50 111 GLN A C 1
ATOM 881 O O . GLN A 1 111 ? 6.395 2.242 -14.190 1.00 89.50 111 GLN A O 1
ATOM 886 N N . PHE A 1 112 ? 4.462 3.328 -14.566 1.00 89.56 112 PHE A N 1
ATOM 887 C CA . PHE A 1 112 ? 4.051 3.370 -13.165 1.00 89.56 112 PHE A CA 1
ATOM 888 C C . PHE A 1 112 ? 3.813 1.974 -12.582 1.00 89.56 112 PHE A C 1
ATOM 890 O O . PHE A 1 112 ? 4.283 1.695 -11.482 1.00 89.56 112 PHE A O 1
ATOM 897 N N . LEU A 1 113 ? 3.113 1.091 -13.303 1.00 89.00 113 LEU A N 1
ATOM 898 C CA . LEU A 1 113 ? 2.838 -0.266 -12.826 1.00 89.00 113 LEU A CA 1
ATOM 899 C C . LEU A 1 113 ? 4.127 -1.070 -12.624 1.00 89.00 113 LEU A C 1
ATOM 901 O O . LEU A 1 113 ? 4.279 -1.699 -11.579 1.00 89.00 113 LEU A O 1
ATOM 905 N N . VAL A 1 114 ? 5.076 -1.010 -13.565 1.00 89.06 114 VAL A N 1
ATOM 906 C CA . VAL A 1 114 ? 6.373 -1.699 -13.437 1.00 89.06 114 VAL A CA 1
ATOM 907 C C . VAL A 1 114 ? 7.129 -1.203 -12.204 1.00 89.06 114 VAL A C 1
ATOM 909 O O . VAL A 1 114 ? 7.589 -2.013 -11.396 1.00 89.06 114 VAL A O 1
ATOM 912 N N . ALA A 1 115 ? 7.217 0.118 -12.018 1.00 91.06 115 ALA A N 1
ATOM 913 C CA . ALA A 1 115 ? 7.870 0.693 -10.847 1.00 91.06 115 ALA A CA 1
ATOM 914 C C . ALA A 1 115 ? 7.165 0.287 -9.542 1.00 91.06 115 ALA A C 1
ATOM 916 O O . ALA A 1 115 ? 7.835 -0.113 -8.591 1.00 91.06 115 ALA A O 1
ATOM 917 N N . LEU A 1 116 ? 5.827 0.316 -9.509 1.00 90.94 116 LEU A N 1
ATOM 918 C CA . LEU A 1 116 ? 5.029 -0.078 -8.349 1.00 90.94 116 LEU A CA 1
ATOM 919 C C . LEU A 1 116 ? 5.264 -1.543 -7.964 1.00 90.94 116 LEU A C 1
ATOM 921 O O . LEU A 1 116 ? 5.510 -1.826 -6.793 1.00 90.94 116 LEU A O 1
ATOM 925 N N . PHE A 1 117 ? 5.237 -2.473 -8.922 1.00 89.25 117 PHE A N 1
ATOM 926 C CA . PHE A 1 117 ? 5.497 -3.888 -8.641 1.00 89.25 117 PHE A CA 1
ATOM 927 C C . PHE A 1 117 ? 6.928 -4.125 -8.148 1.00 89.25 117 PHE A C 1
ATOM 929 O O . PHE A 1 117 ? 7.126 -4.869 -7.185 1.00 89.25 117 PHE A O 1
ATOM 936 N N . ALA A 1 118 ? 7.918 -3.444 -8.732 1.00 89.00 118 ALA A N 1
ATOM 937 C CA . ALA A 1 118 ? 9.292 -3.491 -8.236 1.00 89.00 118 ALA A CA 1
ATOM 938 C C . ALA A 1 118 ? 9.396 -2.977 -6.787 1.00 89.00 118 ALA A C 1
ATOM 940 O O . ALA A 1 118 ? 10.072 -3.589 -5.959 1.00 89.00 118 ALA A O 1
ATOM 941 N N . SER A 1 119 ? 8.667 -1.909 -6.449 1.00 91.44 119 SER A N 1
ATOM 942 C CA . SER A 1 119 ? 8.622 -1.374 -5.084 1.00 91.44 119 SER A CA 1
ATOM 943 C C . SER A 1 119 ? 7.969 -2.326 -4.094 1.00 91.44 119 SER A C 1
ATOM 945 O O . SER A 1 119 ? 8.482 -2.507 -2.992 1.00 91.44 119 SER A O 1
ATOM 947 N N . ILE A 1 120 ? 6.854 -2.954 -4.482 1.00 90.56 120 ILE A N 1
ATOM 948 C CA . ILE A 1 120 ? 6.186 -3.954 -3.647 1.00 90.56 120 ILE A CA 1
ATOM 949 C C . ILE A 1 120 ? 7.157 -5.099 -3.358 1.00 90.56 120 ILE A C 1
ATOM 951 O O . ILE A 1 120 ? 7.306 -5.484 -2.200 1.00 90.56 120 ILE A O 1
ATOM 955 N N . LYS A 1 121 ? 7.860 -5.614 -4.376 1.00 86.69 121 LYS A N 1
ATOM 956 C CA . LYS A 1 121 ? 8.857 -6.684 -4.209 1.00 86.69 121 LYS A CA 1
ATOM 957 C C . LYS A 1 121 ? 9.973 -6.278 -3.237 1.00 86.69 121 LYS A C 1
ATOM 959 O O . LYS A 1 121 ? 10.364 -7.084 -2.395 1.00 86.69 121 LYS A O 1
ATOM 964 N N . ALA A 1 122 ? 10.448 -5.033 -3.319 1.00 86.25 122 ALA A N 1
ATOM 965 C CA . ALA A 1 122 ? 11.495 -4.512 -2.442 1.00 86.25 122 ALA A CA 1
ATOM 966 C C . ALA A 1 122 ? 11.065 -4.402 -0.964 1.00 86.25 122 ALA A C 1
ATOM 968 O O . ALA A 1 122 ? 11.849 -4.741 -0.082 1.00 86.25 122 ALA A O 1
ATOM 969 N N . GLU A 1 123 ? 9.835 -3.957 -0.686 1.00 86.12 123 GLU A N 1
ATOM 970 C CA . GLU A 1 123 ? 9.337 -3.738 0.688 1.00 86.12 123 GLU A CA 1
ATOM 971 C C . GLU A 1 123 ? 8.808 -5.022 1.335 1.00 86.12 123 GLU A C 1
ATOM 973 O O . GLU A 1 123 ? 9.013 -5.267 2.522 1.00 86.12 123 GLU A O 1
ATOM 978 N N . SER A 1 124 ? 8.105 -5.849 0.561 1.00 74.25 124 SER A N 1
ATOM 979 C CA . SER A 1 124 ? 7.355 -6.983 1.106 1.00 74.25 124 SER A CA 1
ATOM 980 C C . SER A 1 124 ? 8.194 -8.244 1.324 1.00 74.25 124 SER A C 1
ATOM 982 O O . SER A 1 124 ? 7.762 -9.135 2.049 1.00 74.25 124 SER A O 1
ATOM 984 N N . GLN A 1 125 ? 9.367 -8.356 0.686 1.00 63.41 125 GLN A N 1
ATOM 985 C CA . GLN A 1 125 ? 10.131 -9.612 0.565 1.00 63.41 125 GLN A CA 1
ATOM 986 C C . GLN A 1 125 ? 9.287 -10.815 0.088 1.00 63.41 125 GLN A C 1
ATOM 988 O O . GLN A 1 125 ? 9.665 -11.971 0.280 1.00 63.41 125 GLN A O 1
ATOM 993 N N . ILE A 1 126 ? 8.137 -10.560 -0.545 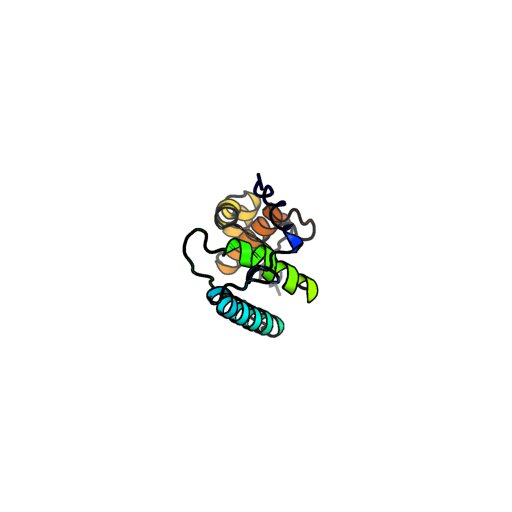1.00 59.91 126 ILE A N 1
ATOM 994 C CA . ILE A 1 126 ? 7.247 -11.594 -1.063 1.00 59.91 126 ILE A CA 1
ATOM 995 C C . ILE A 1 126 ? 7.792 -12.065 -2.413 1.00 59.91 126 ILE A C 1
ATOM 997 O O . ILE A 1 126 ? 7.898 -11.300 -3.370 1.00 59.91 126 ILE A O 1
ATOM 1001 N N . SER A 1 127 ? 8.102 -13.358 -2.498 1.00 52.22 127 SER A N 1
ATOM 1002 C CA . SER A 1 127 ? 8.570 -14.038 -3.714 1.00 52.22 127 SER A CA 1
ATOM 1003 C C . SER A 1 127 ? 7.489 -14.215 -4.790 1.00 52.22 127 SER A C 1
ATOM 1005 O O . SER A 1 127 ? 7.811 -14.597 -5.911 1.00 52.22 127 SER A O 1
ATOM 1007 N N . ALA A 1 128 ? 6.220 -13.943 -4.466 1.00 56.28 128 ALA A N 1
ATOM 1008 C CA . ALA A 1 128 ? 5.082 -14.088 -5.376 1.00 56.28 128 ALA A CA 1
ATOM 1009 C C . ALA A 1 128 ? 4.900 -12.911 -6.354 1.00 56.28 128 ALA A C 1
ATOM 1011 O O . ALA A 1 128 ? 4.131 -13.034 -7.304 1.00 56.28 128 ALA A O 1
ATOM 1012 N N . VAL A 1 129 ? 5.590 -11.780 -6.155 1.00 57.50 129 VAL A N 1
ATOM 1013 C CA . VAL A 1 129 ? 5.565 -10.677 -7.127 1.00 57.50 129 VAL A CA 1
ATOM 1014 C C . VAL A 1 129 ? 6.521 -11.011 -8.266 1.00 57.50 129 VAL A C 1
ATOM 1016 O O . VAL A 1 129 ? 7.733 -11.124 -8.060 1.00 57.50 129 VAL A O 1
ATOM 1019 N N . THR A 1 130 ? 5.960 -11.191 -9.463 1.00 58.03 130 THR A N 1
ATOM 1020 C CA . THR A 1 130 ? 6.691 -11.570 -10.675 1.00 58.03 130 THR A CA 1
ATOM 1021 C C . THR A 1 130 ? 7.882 -10.647 -10.908 1.00 58.03 130 THR A C 1
ATOM 1023 O O . THR A 1 130 ? 7.784 -9.430 -10.742 1.00 58.03 130 THR A O 1
ATOM 1026 N N . ASP A 1 131 ? 9.023 -11.229 -11.280 1.00 62.06 131 ASP A N 1
ATOM 1027 C CA . ASP A 1 131 ? 10.207 -10.447 -11.618 1.00 62.06 131 ASP A CA 1
ATOM 1028 C C . ASP A 1 131 ? 9.901 -9.491 -12.782 1.00 62.06 131 ASP A C 1
ATOM 1030 O O . ASP A 1 131 ? 9.409 -9.966 -13.809 1.00 62.06 131 ASP A O 1
ATOM 1034 N N . PRO A 1 132 ? 10.190 -8.180 -12.660 1.00 61.47 132 PRO A N 1
ATOM 1035 C CA . PRO A 1 132 ? 10.077 -7.249 -13.777 1.00 61.47 132 PRO A CA 1
ATOM 1036 C C . PRO A 1 132 ? 10.800 -7.739 -15.037 1.00 61.47 132 PRO A C 1
ATOM 1038 O O . PRO A 1 132 ? 10.307 -7.510 -16.135 1.00 61.47 132 PRO A O 1
ATOM 1041 N N . ALA A 1 133 ? 11.905 -8.483 -14.901 1.00 63.16 133 ALA A N 1
ATOM 1042 C CA . ALA A 1 133 ? 12.616 -9.083 -16.031 1.00 63.16 133 ALA A CA 1
ATOM 1043 C C . ALA A 1 133 ? 11.761 -10.057 -16.870 1.00 63.16 133 ALA A C 1
ATOM 1045 O O . ALA A 1 133 ? 12.099 -10.325 -18.019 1.00 63.16 133 ALA A O 1
ATOM 1046 N N . ASN A 1 134 ? 10.657 -10.567 -16.314 1.00 65.75 134 ASN A N 1
ATOM 1047 C CA . ASN A 1 134 ? 9.707 -11.454 -16.988 1.00 65.75 134 ASN A CA 1
ATOM 1048 C C . ASN A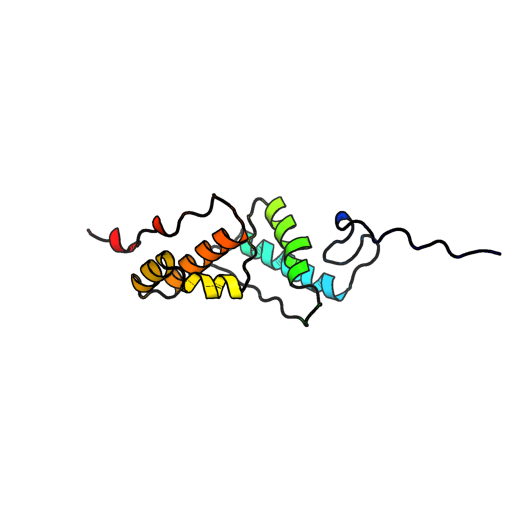 1 134 ? 8.484 -10.704 -17.552 1.00 65.75 134 ASN A C 1
ATOM 1050 O O . ASN A 1 134 ? 7.520 -11.345 -17.973 1.00 65.75 134 ASN A O 1
ATOM 1054 N N . PHE A 1 135 ? 8.468 -9.368 -17.502 1.00 62.75 135 PHE A N 1
ATOM 1055 C CA . PHE A 1 135 ? 7.390 -8.566 -18.069 1.00 62.75 135 PHE A CA 1
ATOM 1056 C C . PHE A 1 135 ? 7.596 -8.422 -19.582 1.00 62.75 135 PHE A C 1
ATOM 1058 O O . PHE A 1 135 ? 8.583 -7.834 -20.021 1.00 62.75 135 PHE A O 1
ATOM 1065 N N . PHE A 1 136 ? 6.662 -8.955 -20.368 1.00 58.94 136 PHE A N 1
ATOM 1066 C CA . PHE A 1 136 ? 6.629 -8.810 -21.824 1.00 58.94 136 PHE A CA 1
ATOM 1067 C C . PHE A 1 136 ? 5.710 -7.645 -22.202 1.00 58.94 136 PHE A C 1
ATOM 1069 O O . PHE A 1 136 ? 4.656 -7.471 -21.580 1.00 58.94 136 PHE A O 1
ATOM 1076 N N . ASP A 1 137 ? 6.091 -6.842 -23.197 1.00 60.12 137 ASP A N 1
ATOM 1077 C CA . ASP A 1 137 ? 5.218 -5.780 -23.702 1.00 60.12 137 ASP A CA 1
ATOM 1078 C C . ASP A 1 137 ? 4.007 -6.432 -24.397 1.00 60.12 137 ASP A C 1
ATOM 1080 O O . ASP A 1 137 ? 4.191 -7.217 -25.326 1.00 60.12 137 ASP A O 1
ATOM 1084 N N . PRO A 1 138 ? 2.756 -6.137 -23.993 1.00 58.88 138 PRO A N 1
ATOM 1085 C CA . PRO A 1 138 ? 1.575 -6.671 -24.667 1.00 58.88 138 PRO A CA 1
ATOM 1086 C C . PRO A 1 138 ? 1.530 -6.359 -26.168 1.00 58.88 138 PRO A C 1
ATOM 1088 O O . PRO A 1 138 ? 0.907 -7.106 -26.915 1.00 58.88 138 PRO A O 1
ATOM 1091 N N . ASN A 1 139 ? 2.189 -5.284 -26.614 1.00 58.09 139 ASN A N 1
ATOM 1092 C CA . ASN A 1 139 ? 2.286 -4.930 -28.028 1.00 58.09 139 ASN A CA 1
ATOM 1093 C C . ASN A 1 139 ? 3.153 -5.914 -28.831 1.00 58.09 139 ASN A C 1
ATOM 1095 O O . ASN A 1 139 ? 2.970 -6.007 -30.037 1.00 58.09 139 ASN A O 1
ATOM 1099 N N . GLU A 1 140 ? 4.033 -6.692 -28.188 1.00 57.41 140 GLU A N 1
ATOM 1100 C CA . GLU A 1 140 ? 4.788 -7.777 -28.843 1.00 57.41 140 GLU A CA 1
ATOM 1101 C C . GLU A 1 140 ? 3.897 -8.978 -29.213 1.00 57.41 140 GLU A C 1
ATOM 1103 O O . GLU A 1 140 ? 4.315 -9.840 -29.979 1.00 57.41 140 GLU A O 1
ATOM 1108 N N . PHE A 1 141 ? 2.662 -9.040 -28.698 1.00 56.53 141 PHE A N 1
ATOM 1109 C CA . PHE A 1 141 ? 1.675 -10.077 -29.026 1.00 56.53 141 PHE A CA 1
ATOM 1110 C C . PHE A 1 141 ? 0.597 -9.599 -30.011 1.00 56.53 141 PHE A C 1
ATOM 1112 O O . PHE A 1 141 ? -0.318 -10.359 -30.323 1.00 56.53 141 PHE A O 1
ATOM 1119 N N . VAL A 1 142 ? 0.678 -8.352 -30.488 1.00 50.34 142 VAL A N 1
ATOM 1120 C CA . VAL A 1 142 ? -0.236 -7.791 -31.495 1.00 50.34 142 VAL A CA 1
ATOM 1121 C C . VAL A 1 142 ? 0.483 -7.727 -32.847 1.00 50.34 142 VAL A C 1
ATOM 1123 O O . VAL A 1 142 ? 0.599 -6.670 -33.456 1.00 50.34 142 VAL A O 1
ATOM 1126 N N . GLU A 1 143 ? 0.988 -8.867 -33.308 1.00 47.59 143 GLU A N 1
ATOM 1127 C CA . GLU A 1 143 ? 1.282 -9.094 -34.725 1.00 47.59 143 GLU A CA 1
ATOM 1128 C C . GLU A 1 143 ? 0.445 -10.288 -35.202 1.00 47.59 143 GLU A C 1
ATOM 1130 O O . GLU A 1 143 ? 0.797 -11.437 -34.950 1.00 47.59 143 GLU A O 1
ATOM 1135 N N . ASP A 1 144 ? -0.700 -9.970 -35.816 1.00 45.19 144 ASP A N 1
ATOM 1136 C CA . ASP A 1 144 ? -1.352 -10.679 -36.931 1.00 45.19 144 ASP A CA 1
ATOM 1137 C C . ASP A 1 144 ? -2.365 -9.730 -37.607 1.00 45.19 144 ASP A C 1
ATOM 1139 O O . ASP A 1 144 ? -3.283 -9.225 -36.913 1.00 45.19 144 ASP A O 1
#

Foldseek 3Di:
DDDDDDDDDDPDPVQAAQQGGPVDGDVVVVVVLVVLVVVVVCVVPDPDDDDDDDDDDPPPCPVVCVVRPVQVVCVVVPHHDADFDPVLLVVLCVPPLLVVVLVVDPDPVSNSVLSVLSRRCVRVVDPPRDDSNPDDDVVVVPDD

Sequence (144 aa):
METTKIFNKLPSDAGVVF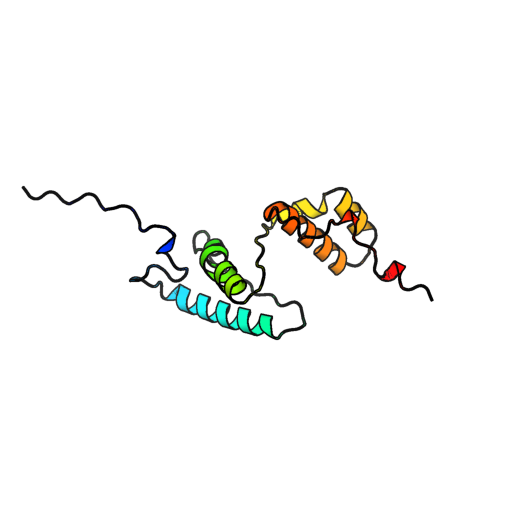EGFERITIKSRLDVKKKLEEFIDIVKSERKPTMRVIVGEWGEGKTDAFKRYIEPITKEIGYDAFFVSASTLSNSFELPDVKKLVNATPSSSLQFLVALFASIKAESQISAVTDPANFFDPNEFVED